Protein AF-A0A9W4DQ19-F1 (afdb_monomer)

Mean predicted aligned error: 8.48 Å

Sequence (71 aa):
MHGQPVGRAGPRKCIGDRLALAQATAALATISRTARLIPVNRNPLHTRPAVLLHPRRVITKVVLRQPAAVG

Foldseek 3Di:
DDDDFQDDPDPPGPPCRVVVVVVVVVVCVCCVQFWDWAFPDPDDFDWDDDPDTDTPDTDTDIDTDDPPPPD

Nearest PDB structures (foldseek):
  7f3h-assembly3_C  TM=8.954E-01  e=1.667E-01  Deinococcus aerius
  8hkj-assembly10_J  TM=9.163E-01  e=2.011E-01  Bacillus cereus
  1smj-assembly3_C  TM=9.120E-01  e=2.426E-01  Priestia megaterium
  7f3w-assembly3_C  TM=8.970E-01  e=2.750E-01  Deinococcus apachensis
  3mzs-assembly3_C  TM=7.515E-01  e=7.028E-01  Bos taurus

pLDDT: mean 81.95, std 14.81, range [36.34, 96.88]

Solvent-accessible surface area (backbone atoms only — not comparable to full-atom values): 4722 Å² total; per-residue (Å²): 138,86,82,78,72,65,52,67,93,60,98,75,40,48,88,55,39,68,58,52,51,52,53,53,49,52,51,51,55,47,45,66,71,43,36,45,80,40,66,73,63,87,70,82,80,56,67,48,97,55,101,62,83,45,67,79,72,86,62,62,47,79,44,74,48,77,77,73,81,86,123

Secondary structure (DSSP, 8-state):
-----SS-SSTT--TTHHHHHHHHHHHHHHHHHHEEEEES------EE-SSS-EES---EEEEEPPPP---

Radius of gyration: 16.67 Å; Cα contacts (8 Å, |Δi|>4): 55; chains: 1; bounding box: 41×22×49 Å

Structure (mmCIF, N/CA/C/O backbone):
data_AF-A0A9W4DQ19-F1
#
_entry.id   AF-A0A9W4DQ19-F1
#
loop_
_atom_site.group_PDB
_atom_site.id
_atom_site.type_symbol
_atom_site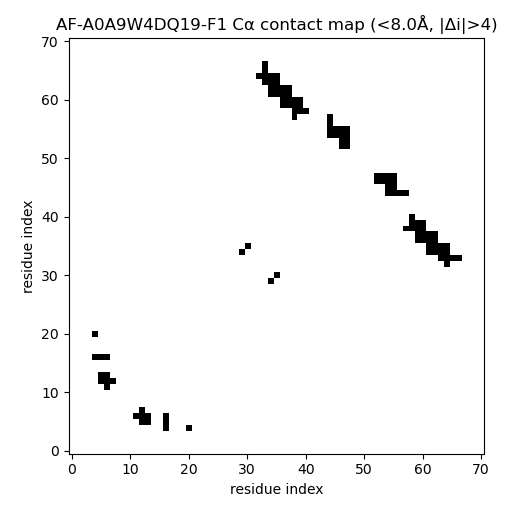.label_atom_id
_atom_site.label_alt_id
_atom_site.label_comp_id
_atom_site.label_asym_id
_atom_site.label_entity_id
_atom_site.label_seq_id
_atom_site.pdbx_PDB_ins_code
_atom_site.Cartn_x
_atom_site.Cartn_y
_atom_site.Cartn_z
_atom_site.occupancy
_atom_site.B_iso_or_equiv
_atom_site.auth_seq_id
_atom_site.auth_comp_id
_atom_site.auth_asym_id
_atom_site.auth_atom_id
_atom_site.pdbx_PDB_model_num
ATOM 1 N N . MET A 1 1 ? 10.790 -20.241 -2.252 1.00 36.34 1 MET A N 1
ATOM 2 C CA . MET A 1 1 ? 10.365 -18.911 -2.744 1.00 36.34 1 MET A CA 1
ATOM 3 C C . MET A 1 1 ? 11.462 -17.899 -2.436 1.00 36.34 1 MET A C 1
ATOM 5 O O . MET A 1 1 ? 11.592 -17.500 -1.289 1.00 36.34 1 MET A O 1
ATOM 9 N N . HIS A 1 2 ? 12.318 -17.556 -3.397 1.00 47.41 2 HIS A N 1
ATOM 10 C CA . HIS A 1 2 ? 13.333 -16.500 -3.242 1.00 47.41 2 HIS A CA 1
ATOM 11 C C . HIS A 1 2 ? 13.064 -15.445 -4.316 1.00 47.41 2 HIS A C 1
ATOM 13 O O . HIS A 1 2 ? 13.738 -15.383 -5.340 1.00 47.41 2 HIS A O 1
ATOM 19 N N . GLY A 1 3 ? 11.983 -14.685 -4.130 1.00 53.41 3 GLY A N 1
ATOM 20 C CA . GLY A 1 3 ? 11.670 -13.549 -4.990 1.00 53.41 3 GLY A CA 1
ATOM 21 C C . GLY A 1 3 ? 12.597 -12.397 -4.629 1.00 53.41 3 GLY A C 1
ATOM 22 O O . GLY A 1 3 ? 12.488 -11.846 -3.538 1.00 53.41 3 GLY A O 1
ATOM 23 N N . GLN A 1 4 ? 13.536 -12.062 -5.5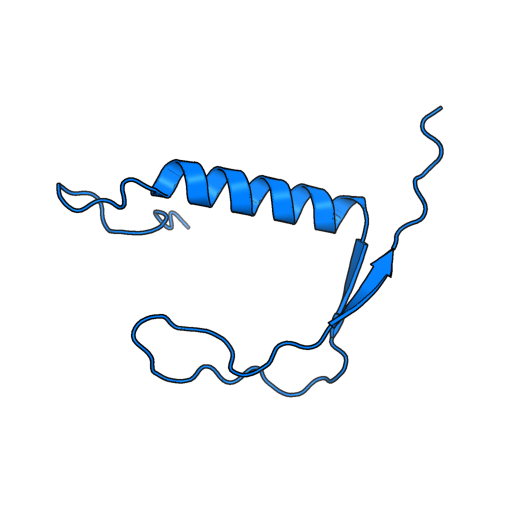09 1.00 57.44 4 GLN A N 1
ATOM 24 C CA . GLN A 1 4 ? 14.365 -10.871 -5.340 1.00 57.44 4 GLN A CA 1
ATOM 25 C C . GLN A 1 4 ? 13.495 -9.620 -5.577 1.00 57.44 4 GLN A C 1
ATOM 27 O O . GLN A 1 4 ? 12.799 -9.570 -6.597 1.00 57.44 4 GLN A O 1
ATOM 32 N N . PRO A 1 5 ? 13.487 -8.633 -4.663 1.00 64.00 5 PRO A N 1
ATOM 33 C CA . PRO A 1 5 ? 12.703 -7.414 -4.834 1.00 64.00 5 PRO A CA 1
ATOM 34 C C . PRO A 1 5 ? 13.270 -6.531 -5.961 1.00 64.00 5 PRO A C 1
ATOM 36 O O . PRO A 1 5 ? 14.447 -6.618 -6.304 1.00 64.00 5 PRO A O 1
ATOM 39 N N . VAL A 1 6 ? 12.364 -5.757 -6.578 1.00 57.12 6 VAL A N 1
ATOM 40 C CA . VAL A 1 6 ? 12.543 -4.744 -7.643 1.00 57.12 6 VAL A CA 1
ATOM 41 C C . VAL A 1 6 ? 13.910 -4.704 -8.347 1.00 57.12 6 VAL A C 1
ATOM 43 O O . VAL A 1 6 ? 14.861 -4.066 -7.903 1.00 57.12 6 VAL A O 1
ATOM 46 N N . GLY A 1 7 ? 13.938 -5.276 -9.556 1.00 56.28 7 GLY A N 1
ATOM 47 C CA . GLY A 1 7 ? 15.027 -5.102 -10.517 1.00 56.28 7 GLY A CA 1
ATOM 48 C C . GLY A 1 7 ? 16.182 -6.076 -10.293 1.00 56.28 7 GLY A C 1
ATOM 49 O O . GLY A 1 7 ? 17.072 -5.820 -9.490 1.00 56.28 7 GLY A O 1
ATOM 50 N N . ARG A 1 8 ? 16.135 -7.178 -11.055 1.00 56.59 8 ARG A N 1
ATOM 51 C CA . ARG A 1 8 ? 17.203 -8.142 -11.390 1.00 56.59 8 ARG A CA 1
ATOM 52 C C . ARG A 1 8 ? 18.601 -7.751 -10.882 1.00 56.59 8 ARG A C 1
ATOM 54 O O . ARG A 1 8 ? 19.112 -6.694 -11.248 1.00 56.59 8 ARG A O 1
ATOM 61 N N . ALA A 1 9 ? 19.240 -8.643 -10.122 1.00 68.69 9 ALA A N 1
ATOM 62 C CA . ALA A 1 9 ? 20.649 -8.530 -9.748 1.00 68.69 9 ALA A CA 1
ATOM 63 C C . ALA A 1 9 ? 21.517 -8.100 -10.953 1.00 68.69 9 ALA A C 1
ATOM 65 O O . ALA A 1 9 ? 21.498 -8.752 -11.998 1.00 68.69 9 ALA A O 1
ATOM 66 N N . GLY A 1 10 ? 22.221 -6.968 -10.826 1.00 75.88 10 GLY A N 1
ATOM 67 C CA . GLY A 1 10 ? 23.025 -6.384 -11.900 1.00 75.88 10 GLY A CA 1
ATOM 68 C C . GLY A 1 10 ? 23.233 -4.866 -11.764 1.00 75.88 10 GLY A C 1
ATOM 69 O O . GLY A 1 10 ? 22.708 -4.246 -10.838 1.00 75.88 10 GLY A O 1
ATOM 70 N N . PRO A 1 11 ? 23.968 -4.240 -12.702 1.00 80.25 11 PRO A N 1
ATOM 71 C CA . PRO A 1 11 ? 24.353 -2.822 -12.643 1.00 80.25 11 PRO A CA 1
ATOM 72 C C . PRO A 1 11 ? 23.179 -1.841 -12.794 1.00 80.25 11 PRO A C 1
ATOM 74 O O . PRO A 1 11 ? 23.324 -0.664 -12.490 1.00 80.25 11 PRO A O 1
ATOM 77 N N . ARG A 1 12 ? 22.003 -2.311 -13.235 1.00 83.88 12 ARG A N 1
ATOM 78 C CA . ARG A 1 12 ? 20.755 -1.525 -13.288 1.00 83.88 12 ARG A CA 1
ATOM 79 C C . ARG A 1 12 ? 19.772 -1.901 -12.178 1.00 83.88 12 ARG A C 1
ATOM 81 O O . ARG A 1 12 ? 18.558 -1.826 -12.370 1.00 83.88 12 ARG A O 1
ATOM 88 N N . LYS A 1 13 ? 20.287 -2.342 -11.029 1.00 83.88 13 LYS A N 1
ATOM 89 C CA . LYS A 1 13 ? 19.468 -2.551 -9.837 1.00 83.88 13 LYS A CA 1
ATOM 90 C C . LYS A 1 13 ? 18.806 -1.229 -9.432 1.00 83.88 13 LYS A C 1
ATOM 92 O O . LYS A 1 13 ? 19.426 -0.170 -9.508 1.00 83.88 13 LYS A O 1
ATOM 97 N N . CYS A 1 14 ? 17.552 -1.292 -8.983 1.00 85.88 14 CYS A N 1
ATOM 98 C CA . CYS A 1 14 ? 16.854 -0.115 -8.482 1.00 85.88 14 CYS A CA 1
ATOM 99 C C . CYS A 1 14 ? 17.609 0.468 -7.276 1.00 85.88 14 CYS A C 1
ATOM 101 O O . CYS A 1 14 ? 17.722 -0.185 -6.238 1.00 85.88 14 CYS A O 1
ATOM 103 N N . ILE A 1 15 ? 18.092 1.708 -7.394 1.00 90.31 15 ILE A N 1
ATOM 104 C CA . ILE A 1 15 ? 18.751 2.419 -6.285 1.00 90.31 15 ILE A CA 1
ATOM 105 C C . ILE A 1 15 ? 17.813 2.575 -5.077 1.00 90.31 15 ILE A C 1
ATOM 107 O O . ILE A 1 15 ? 18.251 2.558 -3.930 1.00 90.31 15 ILE A O 1
ATOM 111 N N . GLY A 1 16 ? 16.505 2.644 -5.340 1.00 89.81 16 GLY A N 1
ATOM 112 C CA . GLY A 1 16 ? 15.457 2.734 -4.332 1.00 89.81 16 GLY A CA 1
ATOM 113 C C . GLY A 1 16 ? 15.017 1.400 -3.726 1.00 89.81 16 GLY A C 1
ATOM 114 O O . GLY A 1 16 ? 14.110 1.423 -2.906 1.00 89.81 16 GLY A O 1
ATOM 115 N N . ASP A 1 17 ? 15.612 0.254 -4.083 1.00 89.69 17 ASP A N 1
ATOM 116 C CA . ASP A 1 17 ? 15.158 -1.078 -3.632 1.00 89.69 17 ASP A CA 1
ATOM 117 C C . ASP A 1 17 ? 15.045 -1.177 -2.101 1.00 89.69 17 ASP A C 1
ATOM 119 O O . ASP A 1 17 ? 13.988 -1.490 -1.553 1.00 89.69 17 ASP A O 1
ATOM 123 N N . ARG A 1 18 ? 16.111 -0.802 -1.384 1.00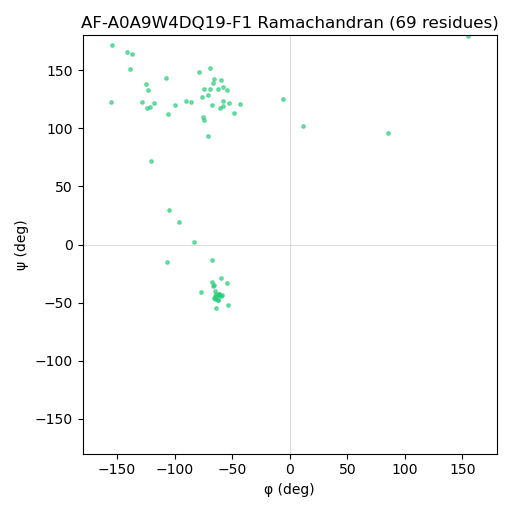 90.06 18 ARG A N 1
ATOM 124 C CA . ARG A 1 18 ? 16.120 -0.861 0.087 1.00 90.06 18 ARG A CA 1
ATOM 125 C C . ARG A 1 18 ? 15.107 0.092 0.717 1.00 90.06 18 ARG A C 1
ATOM 127 O O . ARG A 1 18 ? 14.449 -0.281 1.684 1.00 90.06 18 ARG A O 1
ATOM 134 N N . LEU A 1 19 ? 14.974 1.301 0.170 1.00 93.81 19 LEU A N 1
ATOM 135 C CA . LEU A 1 19 ? 14.007 2.284 0.658 1.00 93.81 19 LEU A CA 1
ATOM 136 C C . LEU A 1 19 ? 12.572 1.801 0.422 1.00 93.81 19 LEU A C 1
ATOM 138 O O . LEU A 1 19 ? 11.758 1.844 1.341 1.00 93.81 19 LEU A O 1
ATOM 142 N N . ALA A 1 20 ? 12.281 1.295 -0.777 1.00 91.31 20 ALA A N 1
ATOM 143 C CA . ALA A 1 20 ? 10.978 0.754 -1.135 1.00 91.31 20 ALA A CA 1
ATOM 144 C C . ALA A 1 20 ? 10.600 -0.417 -0.219 1.00 91.31 20 ALA A C 1
ATOM 146 O O . ALA A 1 20 ? 9.485 -0.455 0.301 1.00 91.31 20 ALA A O 1
ATOM 147 N N . LEU A 1 21 ? 11.539 -1.330 0.045 1.00 93.19 21 LEU A N 1
ATOM 148 C CA . LEU A 1 21 ? 11.325 -2.445 0.966 1.00 93.19 21 LEU A CA 1
ATOM 149 C C . LEU A 1 21 ? 11.060 -1.959 2.399 1.00 93.19 21 LEU A C 1
ATOM 151 O O . LEU A 1 21 ? 10.134 -2.447 3.049 1.00 93.19 21 LEU A O 1
ATOM 155 N N . ALA A 1 22 ? 11.832 -0.985 2.886 1.00 95.12 22 ALA A N 1
ATOM 156 C CA . ALA A 1 22 ? 11.655 -0.425 4.223 1.00 95.12 22 ALA A CA 1
ATOM 157 C C . ALA A 1 22 ? 10.284 0.254 4.375 1.00 95.12 22 ALA A C 1
ATOM 159 O O . ALA A 1 22 ? 9.551 -0.044 5.319 1.0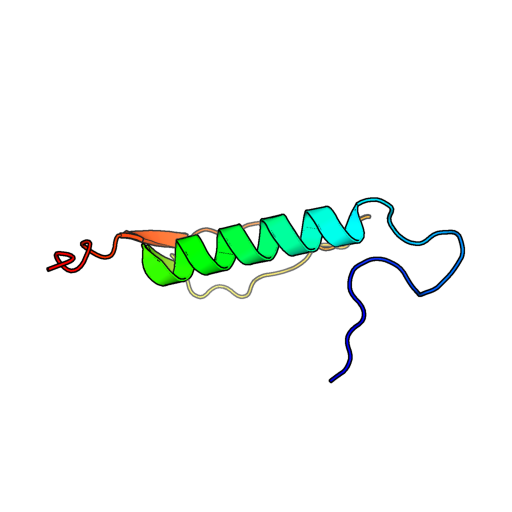0 95.12 22 ALA A O 1
ATOM 160 N N . GLN A 1 23 ? 9.897 1.104 3.419 1.00 96.44 23 GLN A N 1
ATOM 161 C CA . GLN A 1 23 ? 8.606 1.796 3.432 1.00 96.44 23 GLN A CA 1
ATOM 162 C C . GLN A 1 23 ? 7.431 0.822 3.314 1.00 96.44 23 GLN A C 1
ATOM 164 O O . GLN A 1 23 ? 6.476 0.927 4.083 1.00 96.44 23 GLN A O 1
ATOM 169 N N . ALA A 1 24 ? 7.507 -0.159 2.410 1.00 95.44 24 ALA A N 1
ATOM 170 C CA . ALA A 1 24 ? 6.464 -1.171 2.264 1.00 95.44 24 ALA A CA 1
ATOM 171 C C . ALA A 1 24 ? 6.302 -1.998 3.547 1.00 95.44 24 ALA A C 1
ATOM 173 O O . ALA A 1 24 ? 5.183 -2.219 4.008 1.00 95.44 24 ALA A O 1
ATOM 174 N N . THR A 1 25 ? 7.413 -2.400 4.166 1.00 96.06 25 THR A N 1
ATOM 175 C CA . THR A 1 25 ? 7.397 -3.164 5.420 1.00 96.06 25 THR A CA 1
ATOM 176 C C . THR A 1 25 ? 6.806 -2.340 6.561 1.00 96.06 25 THR A C 1
ATOM 178 O O . THR A 1 25 ? 5.921 -2.825 7.264 1.00 96.06 25 THR A O 1
ATOM 181 N N . ALA A 1 26 ? 7.232 -1.085 6.722 1.00 96.88 26 ALA A N 1
ATOM 182 C CA . ALA A 1 26 ? 6.707 -0.192 7.753 1.00 96.88 26 ALA A CA 1
ATOM 183 C C . ALA A 1 26 ? 5.203 0.071 7.568 1.00 96.88 26 ALA A C 1
ATOM 185 O O . ALA A 1 26 ? 4.439 0.009 8.535 1.00 96.88 26 ALA A O 1
ATOM 186 N N . ALA A 1 27 ? 4.758 0.290 6.327 1.00 95.31 27 ALA A N 1
ATOM 187 C CA . ALA A 1 27 ? 3.347 0.469 6.004 1.00 95.31 27 ALA A CA 1
ATOM 188 C C . ALA A 1 27 ? 2.528 -0.787 6.346 1.00 95.31 27 ALA A C 1
ATOM 190 O O . ALA A 1 27 ? 1.509 -0.687 7.029 1.00 95.31 27 ALA A O 1
ATOM 191 N N . LEU A 1 28 ? 2.988 -1.978 5.945 1.00 94.88 28 LEU A N 1
ATOM 192 C CA . LEU A 1 28 ? 2.313 -3.246 6.247 1.00 94.88 28 LEU A CA 1
ATOM 193 C C . LEU A 1 28 ? 2.282 -3.551 7.750 1.00 94.88 28 LEU A C 1
ATOM 195 O O . LEU A 1 28 ? 1.245 -3.966 8.273 1.00 94.88 28 LEU A O 1
ATOM 199 N N . ALA A 1 29 ? 3.384 -3.316 8.462 1.00 95.50 29 ALA A N 1
ATOM 200 C CA . ALA A 1 29 ? 3.452 -3.470 9.914 1.00 95.50 29 ALA A CA 1
ATOM 201 C C . ALA A 1 29 ? 2.473 -2.522 10.619 1.00 95.50 29 ALA A C 1
ATOM 203 O O . ALA A 1 29 ? 1.758 -2.933 11.530 1.00 95.50 29 ALA A O 1
ATOM 204 N N . THR A 1 30 ? 2.386 -1.275 10.159 1.00 95.00 30 THR A N 1
ATOM 205 C CA . THR A 1 30 ? 1.443 -0.294 10.704 1.00 95.00 30 THR A CA 1
ATOM 206 C C . THR A 1 30 ? 0.005 -0.729 10.452 1.00 95.00 30 THR A C 1
ATOM 208 O O . THR A 1 30 ? -0.754 -0.894 11.402 1.00 95.00 30 THR A O 1
ATOM 211 N N . ILE A 1 31 ? -0.354 -1.005 9.195 1.00 93.94 31 ILE A N 1
ATOM 212 C CA . ILE A 1 31 ? -1.715 -1.401 8.810 1.00 93.94 31 ILE A CA 1
ATOM 213 C C . ILE A 1 31 ? -2.147 -2.672 9.546 1.00 93.94 31 ILE A C 1
ATOM 215 O O . ILE A 1 31 ? -3.267 -2.733 10.040 1.00 93.94 31 ILE A O 1
ATOM 219 N N . SER A 1 32 ? -1.278 -3.681 9.650 1.00 92.00 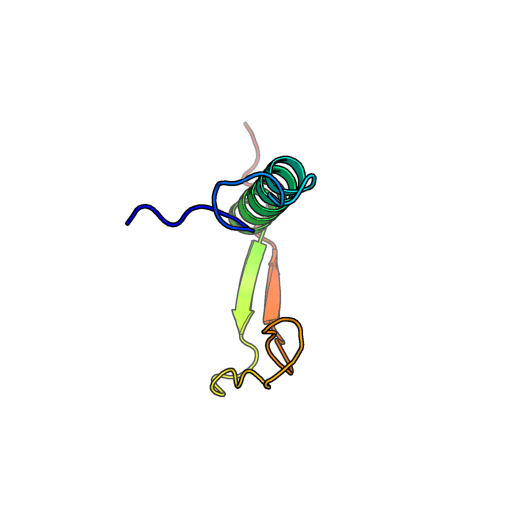32 SER A N 1
ATOM 220 C CA . SER A 1 32 ? -1.614 -4.941 10.330 1.00 92.00 32 SER A CA 1
ATOM 221 C C . SER A 1 32 ? -1.854 -4.772 11.833 1.00 92.00 32 SER A C 1
ATOM 223 O O . SER A 1 32 ? -2.727 -5.450 12.383 1.00 92.00 32 SER A O 1
ATOM 225 N N . ARG A 1 33 ? -1.124 -3.857 12.487 1.00 92.88 33 ARG A N 1
ATOM 226 C CA . ARG A 1 33 ? -1.272 -3.556 13.919 1.00 92.88 33 ARG A CA 1
ATOM 227 C C . ARG A 1 33 ? -2.488 -2.690 14.220 1.00 92.88 33 ARG A C 1
ATOM 229 O O . ARG A 1 33 ? -3.167 -2.937 15.211 1.00 92.88 33 ARG A O 1
ATOM 236 N N . THR A 1 34 ? -2.765 -1.686 13.391 1.00 93.69 34 THR A N 1
ATOM 237 C CA . THR A 1 34 ? -3.738 -0.632 13.724 1.00 93.69 34 THR A CA 1
ATOM 238 C C . THR A 1 34 ? -5.051 -0.747 12.969 1.00 93.69 34 THR A C 1
ATOM 240 O O . THR A 1 34 ? -6.030 -0.115 13.358 1.00 93.69 34 THR A O 1
ATOM 243 N N . ALA A 1 35 ? -5.117 -1.543 11.904 1.00 93.06 35 ALA A N 1
ATOM 244 C CA . ALA A 1 35 ? -6.280 -1.585 11.037 1.00 93.06 35 ALA A CA 1
ATOM 245 C C . ALA A 1 35 ? -6.621 -3.000 10.555 1.00 93.06 35 ALA A C 1
ATOM 247 O O . ALA A 1 35 ? -5.862 -3.970 10.648 1.00 93.06 35 ALA A O 1
ATOM 248 N N . ARG A 1 36 ? -7.831 -3.117 10.022 1.00 92.69 36 ARG A N 1
ATOM 249 C CA . ARG A 1 36 ? -8.284 -4.231 9.202 1.00 92.69 36 ARG A CA 1
ATOM 250 C C . ARG A 1 36 ? -8.882 -3.658 7.924 1.00 92.69 36 ARG A C 1
ATOM 252 O O . ARG A 1 36 ? -9.813 -2.857 7.975 1.00 92.69 36 ARG A O 1
ATOM 259 N N . LEU A 1 37 ? -8.339 -4.073 6.783 1.00 92.31 37 LEU A N 1
ATOM 260 C CA . LEU A 1 37 ? -8.848 -3.697 5.468 1.00 92.31 37 LEU A CA 1
ATOM 261 C C . LEU A 1 37 ? -9.893 -4.722 5.026 1.00 92.31 37 LEU A C 1
ATOM 263 O O . LEU A 1 37 ? -9.607 -5.919 4.977 1.00 92.31 37 LEU A O 1
ATOM 267 N N . ILE A 1 38 ? -11.101 -4.259 4.717 1.00 92.56 38 ILE A N 1
ATOM 268 C CA . ILE A 1 38 ? -12.203 -5.100 4.240 1.00 92.56 38 ILE A CA 1
ATOM 269 C C . ILE A 1 38 ? -12.572 -4.634 2.828 1.00 92.56 38 ILE A C 1
ATOM 271 O O . ILE A 1 38 ? -12.919 -3.465 2.659 1.00 92.56 38 ILE A O 1
ATOM 275 N N . PRO A 1 39 ? -12.511 -5.492 1.798 1.00 90.00 39 PRO A N 1
ATOM 276 C CA . PRO A 1 39 ? -12.898 -5.095 0.448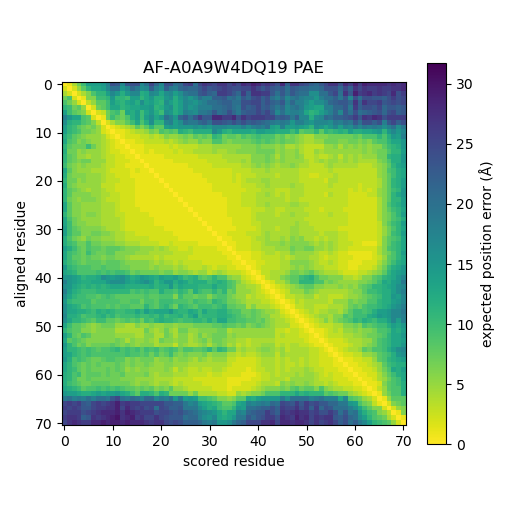 1.00 90.00 39 PRO A CA 1
ATOM 277 C C . PRO A 1 39 ? -14.382 -4.697 0.408 1.00 90.00 39 PRO A C 1
ATOM 279 O O . PRO A 1 39 ? -15.232 -5.385 0.973 1.00 90.00 39 PRO A O 1
ATOM 282 N N . VAL A 1 40 ? -14.696 -3.567 -0.239 1.00 89.25 40 VAL A N 1
ATOM 283 C CA . VAL A 1 40 ? -16.081 -3.051 -0.330 1.00 89.25 40 VAL A CA 1
ATOM 284 C C . VAL A 1 40 ? -16.969 -3.963 -1.175 1.00 89.25 40 VAL A C 1
ATOM 286 O O . VAL A 1 40 ? -18.162 -4.082 -0.910 1.00 89.25 40 VAL A O 1
ATOM 289 N N . ASN A 1 41 ? -16.392 -4.605 -2.187 1.00 84.81 41 ASN A N 1
ATOM 290 C CA . ASN A 1 41 ? -17.062 -5.570 -3.045 1.00 84.81 41 ASN A CA 1
ATOM 291 C C . ASN A 1 41 ? -16.143 -6.775 -3.290 1.00 84.81 41 ASN A C 1
ATOM 293 O O . ASN A 1 41 ? -14.941 -6.713 -3.040 1.00 84.81 41 ASN A O 1
ATOM 297 N N . ARG A 1 42 ? -16.721 -7.880 -3.766 1.00 81.50 42 ARG A N 1
ATOM 298 C CA . ARG A 1 42 ? -15.985 -9.107 -4.114 1.00 81.50 42 ARG A CA 1
ATOM 299 C C . ARG A 1 42 ? -15.650 -9.189 -5.605 1.00 81.50 42 ARG A C 1
ATOM 301 O O . ARG A 1 42 ? -15.392 -10.279 -6.104 1.00 81.50 42 ARG A O 1
ATOM 308 N N . ASN A 1 43 ? -15.681 -8.065 -6.324 1.00 82.81 43 ASN A N 1
ATOM 309 C CA . ASN A 1 43 ? -15.358 -8.107 -7.743 1.00 82.81 43 ASN A CA 1
ATOM 310 C C . ASN A 1 43 ? -13.881 -8.473 -7.921 1.00 82.81 43 ASN A C 1
ATOM 312 O O . ASN A 1 43 ? -13.031 -7.961 -7.183 1.00 82.81 43 ASN A O 1
ATOM 316 N N . PRO A 1 44 ? -13.562 -9.335 -8.897 1.00 81.56 44 PRO A N 1
ATOM 317 C CA . PRO A 1 44 ? -12.182 -9.674 -9.190 1.00 81.56 44 PRO A CA 1
ATOM 318 C C . PRO A 1 44 ? -11.390 -8.409 -9.546 1.00 81.56 44 PRO A C 1
ATOM 320 O O . PRO A 1 44 ? -11.844 -7.542 -10.298 1.00 81.56 44 PRO A O 1
ATOM 323 N N . LEU A 1 45 ? -10.189 -8.290 -8.977 1.00 85.19 45 LEU A N 1
ATOM 324 C CA . LEU A 1 45 ? -9.276 -7.198 -9.291 1.00 85.19 45 LEU A CA 1
ATOM 325 C C . LEU A 1 45 ? -8.669 -7.446 -10.670 1.00 85.19 45 LEU A C 1
ATOM 327 O O . LEU A 1 45 ? -7.803 -8.299 -10.837 1.00 85.19 45 LEU A O 1
ATOM 331 N N . HIS A 1 46 ? -9.109 -6.674 -11.659 1.00 84.75 46 HIS A N 1
ATOM 332 C CA . HIS A 1 46 ? -8.502 -6.692 -12.983 1.00 84.75 46 HIS A CA 1
ATOM 333 C C . HIS A 1 46 ? -7.311 -5.732 -13.029 1.00 84.75 46 HIS A C 1
ATOM 335 O O . HIS A 1 46 ? -7.442 -4.526 -12.774 1.00 84.75 46 HIS A O 1
ATOM 341 N N . THR A 1 47 ? -6.144 -6.267 -13.372 1.00 84.38 47 THR A N 1
ATOM 342 C CA . THR A 1 47 ? -4.982 -5.473 -13.765 1.00 84.38 47 THR A CA 1
ATOM 343 C C . THR A 1 47 ? -5.154 -5.010 -15.209 1.00 84.38 47 THR A C 1
ATOM 345 O O . THR A 1 47 ? -5.790 -5.680 -16.025 1.00 84.38 47 THR A O 1
ATOM 348 N N . ARG A 1 48 ? -4.621 -3.832 -15.536 1.00 77.25 48 ARG A N 1
ATOM 349 C CA . ARG A 1 48 ? -4.488 -3.390 -16.928 1.00 77.25 48 ARG A CA 1
ATOM 350 C C . ARG A 1 48 ? -3.018 -3.443 -17.332 1.00 77.25 48 ARG A C 1
ATOM 352 O O . ARG A 1 48 ? -2.172 -3.110 -16.501 1.00 77.25 48 ARG A O 1
ATOM 359 N N . PRO A 1 49 ? -2.706 -3.822 -18.581 1.00 80.50 49 PRO A N 1
ATOM 360 C CA . PRO A 1 49 ? -1.370 -3.631 -19.121 1.00 80.50 49 PRO A CA 1
ATOM 361 C C . PRO A 1 49 ? -0.996 -2.147 -19.060 1.00 80.50 49 PRO A C 1
ATOM 363 O O . PRO A 1 49 ? -1.723 -1.290 -19.562 1.00 80.50 49 PRO A O 1
ATOM 366 N N . ALA A 1 50 ? 0.119 -1.860 -18.405 1.00 83.31 50 ALA A N 1
ATOM 367 C CA . ALA A 1 50 ? 0.719 -0.542 -18.270 1.00 83.31 50 ALA A CA 1
ATOM 368 C C . ALA A 1 50 ? 2.226 -0.727 -18.043 1.00 83.31 50 ALA A C 1
ATOM 370 O O . ALA A 1 50 ? 2.686 -1.850 -17.827 1.00 83.31 50 ALA A O 1
ATOM 371 N N . VAL A 1 51 ? 2.993 0.369 -18.067 1.00 88.06 51 VAL A N 1
ATOM 372 C CA . VAL A 1 51 ? 4.440 0.341 -17.768 1.00 88.06 51 VAL A CA 1
ATOM 373 C C . VAL A 1 51 ? 4.714 -0.305 -16.401 1.00 88.06 51 VAL A C 1
ATOM 375 O O . VAL A 1 51 ? 5.701 -1.015 -16.235 1.00 88.06 51 VAL A O 1
ATOM 378 N N . LEU A 1 52 ? 3.802 -0.116 -15.441 1.00 85.62 52 LEU A N 1
ATOM 379 C CA . LEU A 1 52 ? 3.755 -0.838 -14.173 1.00 85.62 52 LEU A CA 1
ATOM 380 C C . LEU A 1 52 ? 2.388 -1.507 -14.031 1.00 85.62 52 LEU A C 1
ATOM 382 O O . LEU A 1 52 ? 1.361 -0.859 -14.219 1.00 85.62 52 LEU A O 1
ATOM 386 N N . LEU A 1 53 ? 2.361 -2.785 -13.655 1.00 88.56 53 LEU A N 1
ATOM 387 C CA . LEU A 1 53 ? 1.107 -3.462 -13.335 1.00 88.56 53 LEU A CA 1
ATOM 388 C C . LEU A 1 53 ? 0.512 -2.866 -12.061 1.00 88.56 53 LEU A C 1
ATOM 390 O O . LEU A 1 53 ? 1.108 -2.939 -10.988 1.00 88.56 53 LEU A O 1
ATOM 394 N N . HIS A 1 54 ? -0.695 -2.325 -12.177 1.00 82.69 54 HIS A N 1
ATOM 395 C CA . HIS A 1 54 ? -1.468 -1.863 -11.036 1.00 82.69 54 HIS A CA 1
ATOM 396 C C . HIS A 1 54 ? -2.944 -2.255 -11.201 1.00 82.69 54 HIS A C 1
ATOM 398 O O . HIS A 1 54 ? -3.449 -2.382 -12.325 1.00 82.69 54 HIS A O 1
ATOM 404 N N . PRO A 1 55 ? -3.673 -2.464 -10.094 1.00 84.19 55 PRO A N 1
ATOM 405 C CA . PRO A 1 55 ? -5.116 -2.630 -10.160 1.00 84.19 55 PRO A CA 1
ATOM 406 C C . PRO A 1 55 ? -5.763 -1.324 -10.635 1.00 84.19 55 PRO A C 1
ATOM 408 O O . PRO A 1 55 ? -5.337 -0.228 -10.262 1.00 84.19 55 PRO A O 1
ATOM 411 N N . ARG A 1 56 ? -6.818 -1.421 -11.453 1.00 83.94 56 ARG A N 1
ATOM 412 C CA . ARG A 1 56 ? -7.551 -0.228 -11.917 1.00 83.94 56 ARG A CA 1
ATOM 413 C C . ARG A 1 56 ? -8.271 0.483 -10.769 1.00 83.94 56 ARG A C 1
ATOM 415 O O . ARG A 1 56 ? -8.411 1.701 -10.790 1.00 83.94 56 ARG A O 1
ATOM 422 N N . ARG A 1 57 ? -8.784 -0.286 -9.805 1.00 83.38 57 ARG A N 1
ATOM 423 C CA . ARG A 1 57 ? -9.546 0.236 -8.670 1.00 83.38 57 ARG A CA 1
ATOM 424 C C . ARG A 1 57 ? -9.460 -0.735 -7.497 1.00 83.38 57 ARG A C 1
ATOM 426 O O . ARG A 1 57 ? -9.853 -1.888 -7.634 1.00 83.38 57 ARG A O 1
ATOM 433 N N . VAL A 1 58 ? -8.975 -0.256 -6.357 1.00 88.00 58 VAL A N 1
ATOM 434 C CA . VAL A 1 58 ? -9.020 -0.967 -5.074 1.00 88.00 58 VAL A CA 1
ATOM 435 C C . VAL A 1 58 ? -9.789 -0.077 -4.117 1.00 88.00 58 VAL A C 1
ATOM 437 O O . VAL A 1 58 ? -9.388 1.057 -3.878 1.00 88.00 58 VAL A O 1
ATOM 440 N N . ILE A 1 59 ? -10.921 -0.567 -3.617 1.00 89.69 59 ILE A N 1
ATOM 441 C CA . ILE A 1 59 ? -11.725 0.151 -2.629 1.00 89.69 59 ILE A CA 1
ATOM 442 C C . ILE A 1 59 ? -11.892 -0.756 -1.419 1.00 89.69 59 ILE A C 1
ATOM 444 O O . ILE A 1 59 ? -12.486 -1.835 -1.504 1.00 89.69 59 ILE A O 1
ATOM 448 N N . THR A 1 60 ? -11.372 -0.304 -0.287 1.00 91.38 60 THR A N 1
ATOM 449 C CA . THR A 1 60 ? -11.420 -1.021 0.986 1.00 91.38 60 THR A CA 1
ATOM 450 C C . THR A 1 60 ? -12.050 -0.142 2.051 1.00 91.38 60 THR A C 1
ATOM 452 O O . THR A 1 60 ? -11.719 1.037 2.157 1.00 91.38 60 THR A O 1
ATOM 455 N N . LYS A 1 61 ? -12.913 -0.724 2.881 1.00 92.62 61 LYS A N 1
ATOM 456 C CA . LYS A 1 61 ? -13.280 -0.150 4.175 1.00 92.62 61 LYS A CA 1
ATOM 457 C C . LYS A 1 61 ? -12.119 -0.364 5.134 1.00 92.62 61 LYS A C 1
ATOM 459 O O . LYS A 1 61 ? -11.577 -1.468 5.213 1.00 92.62 61 LYS A O 1
ATOM 464 N N . VAL A 1 62 ? -11.761 0.684 5.861 1.00 93.38 62 VAL A N 1
ATOM 465 C CA . VAL A 1 62 ? -10.764 0.617 6.926 1.00 93.38 62 VAL A CA 1
ATOM 466 C C . VAL A 1 62 ? -11.511 0.523 8.245 1.00 93.38 62 VAL A C 1
ATOM 468 O O . VAL A 1 62 ? -12.290 1.411 8.581 1.00 93.38 62 VAL A O 1
ATOM 471 N N . VAL A 1 63 ? -11.282 -0.558 8.980 1.00 94.00 63 VAL A N 1
ATOM 472 C CA . VAL A 1 63 ? -11.742 -0.693 10.362 1.00 94.00 63 VAL A CA 1
ATOM 473 C C . VAL A 1 63 ? -10.522 -0.526 11.249 1.00 94.00 63 VAL A C 1
ATOM 475 O O . VAL A 1 63 ? -9.614 -1.355 11.201 1.00 94.00 63 VAL A O 1
ATOM 478 N N . LEU A 1 64 ? -10.472 0.557 12.021 1.00 92.81 64 LEU A N 1
ATOM 479 C CA . LEU A 1 64 ? -9.400 0.757 12.988 1.00 92.81 64 LEU A CA 1
ATOM 480 C C . LEU A 1 64 ? -9.555 -0.256 14.121 1.00 92.81 64 LEU A C 1
ATOM 482 O O . LEU A 1 64 ? -10.652 -0.469 14.640 1.00 92.81 64 LEU A O 1
ATOM 486 N N . ARG A 1 65 ? -8.451 -0.897 14.490 1.00 84.75 65 ARG A N 1
ATOM 487 C CA . ARG A 1 65 ? -8.364 -1.666 15.725 1.00 84.75 65 ARG A CA 1
ATOM 488 C C . ARG A 1 65 ? -8.218 -0.647 16.846 1.00 84.75 65 ARG A C 1
ATOM 490 O O . ARG A 1 65 ? -7.341 0.212 16.774 1.00 84.75 65 ARG A O 1
ATOM 497 N N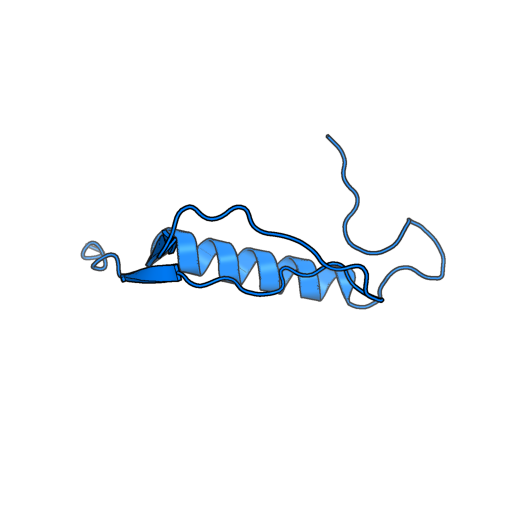 . GLN A 1 66 ? -9.076 -0.723 17.860 1.00 70.06 66 GLN A N 1
ATOM 498 C CA . GLN A 1 66 ? -8.820 0.010 19.096 1.00 70.06 66 GLN A CA 1
ATOM 499 C C . GLN A 1 66 ? -7.424 -0.386 19.591 1.00 70.06 66 GLN A C 1
ATOM 501 O O . GLN A 1 66 ? -7.104 -1.581 19.564 1.00 70.06 66 GLN A O 1
ATOM 506 N N . PRO A 1 67 ? -6.573 0.577 19.985 1.00 58.22 67 PRO A N 1
ATOM 507 C CA . PRO A 1 67 ? -5.317 0.225 20.614 1.00 58.22 67 PRO A CA 1
ATOM 508 C C . PRO A 1 67 ? -5.670 -0.595 21.854 1.00 58.22 67 PRO A C 1
ATOM 510 O O . PRO A 1 67 ? -6.391 -0.116 22.729 1.00 58.22 67 PRO A O 1
ATOM 513 N N . ALA A 1 68 ? -5.214 -1.850 21.903 1.00 57.88 68 ALA A N 1
ATOM 514 C CA . ALA A 1 68 ? -5.153 -2.558 23.170 1.00 57.88 68 ALA A CA 1
ATOM 515 C C . ALA A 1 68 ? -4.372 -1.633 24.105 1.00 57.88 68 ALA A C 1
ATOM 517 O O . ALA A 1 68 ? -3.276 -1.204 23.735 1.00 57.88 68 ALA A O 1
ATOM 518 N N . ALA A 1 69 ? -4.983 -1.237 25.224 1.0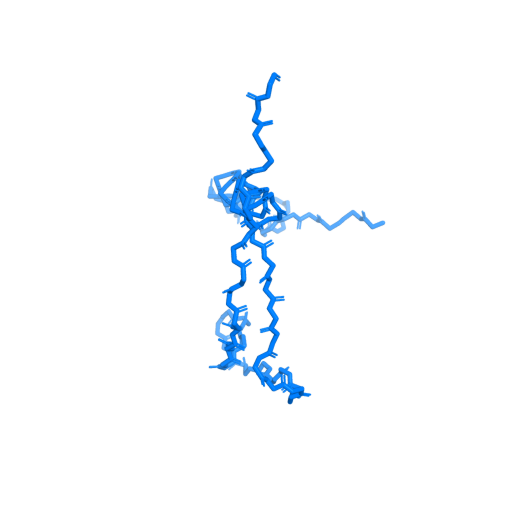0 56.38 69 ALA A N 1
ATOM 519 C CA . ALA A 1 69 ? -4.317 -0.428 26.229 1.00 56.38 69 ALA A CA 1
ATOM 520 C C . ALA A 1 69 ? -2.959 -1.081 26.503 1.00 56.38 69 ALA A C 1
ATOM 522 O O . ALA A 1 69 ? -2.897 -2.234 26.926 1.00 56.38 69 ALA A O 1
ATOM 523 N N . VAL A 1 70 ? -1.888 -0.381 26.134 1.00 56.31 70 VAL A N 1
ATOM 524 C CA . VAL A 1 70 ? -0.528 -0.788 26.466 1.00 56.31 70 VAL A CA 1
ATOM 525 C C . VAL A 1 70 ? -0.418 -0.544 27.966 1.00 56.31 70 VAL A C 1
ATOM 527 O O . VAL A 1 70 ? -0.237 0.596 28.387 1.00 56.31 70 VAL A O 1
ATOM 530 N N . GLY A 1 71 ? -0.698 -1.590 28.742 1.00 42.25 71 GLY A N 1
ATOM 531 C CA . GLY A 1 71 ? -0.350 -1.690 30.157 1.00 42.25 71 GLY A CA 1
ATOM 532 C C . GLY A 1 71 ? 1.084 -2.158 30.325 1.00 42.25 71 GLY A C 1
ATOM 533 O O . GLY A 1 7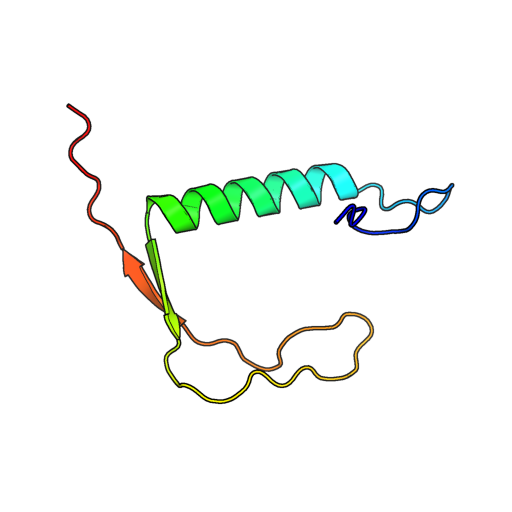1 ? 1.590 -2.835 29.398 1.00 42.25 71 GLY A O 1
#

Organism: NCBI:txid887465

InterPro domains:
  IPR036396 Cytochrome P450 superfamily [G3DSA:1.10.630.10] (8-69)
  IPR036396 Cytochrome P450 superfamily [SSF48264] (9-65)